Protein AF-A0A7C4C6S8-F1 (afdb_monomer_lite)

Secondary structure (DSSP, 8-state):
---B-TTT--B-TTS----HHHHHHS-HHHHS-SSTTTTTS-HHHHHHHHHHHHHHHT-

Structure (mmCIF, N/CA/C/O backbone):
data_AF-A0A7C4C6S8-F1
#
_entry.id   AF-A0A7C4C6S8-F1
#
loop_
_atom_site.group_PDB
_atom_site.id
_atom_site.type_symbol
_atom_site.label_atom_id
_atom_site.label_alt_id
_atom_site.label_comp_id
_atom_site.label_asym_id
_atom_site.label_entity_id
_atom_site.label_seq_id
_atom_site.pdbx_PDB_ins_code
_atom_site.Cartn_x
_atom_site.Cartn_y
_atom_site.Cartn_z
_atom_site.occupancy
_atom_site.B_iso_or_equiv
_atom_site.auth_seq_id
_atom_site.auth_comp_id
_atom_site.auth_asym_id
_atom_site.auth_atom_id
_atom_site.pdbx_PDB_model_num
ATOM 1 N N . ASN A 1 1 ? 12.371 0.889 -7.122 1.00 77.12 1 ASN A N 1
ATOM 2 C CA . ASN A 1 1 ? 11.797 1.791 -6.102 1.00 77.12 1 ASN A CA 1
ATOM 3 C C . ASN A 1 1 ? 10.515 1.129 -5.623 1.00 77.12 1 ASN A C 1
ATOM 5 O O . ASN A 1 1 ? 9.651 0.884 -6.454 1.00 77.12 1 ASN A O 1
ATOM 9 N N . ILE A 1 2 ? 10.443 0.710 -4.357 1.00 87.25 2 ILE A N 1
ATOM 10 C CA . ILE A 1 2 ? 9.334 -0.123 -3.855 1.00 87.25 2 ILE A CA 1
ATOM 11 C C . ILE A 1 2 ? 8.111 0.761 -3.598 1.00 87.25 2 ILE A C 1
ATOM 13 O O . ILE A 1 2 ? 8.245 1.842 -3.027 1.00 87.25 2 ILE A O 1
ATOM 17 N N . ALA A 1 3 ? 6.925 0.301 -4.001 1.00 91.69 3 ALA A N 1
ATOM 18 C CA . ALA A 1 3 ? 5.677 1.006 -3.733 1.00 91.69 3 ALA A CA 1
ATOM 19 C C . ALA A 1 3 ? 5.385 1.026 -2.223 1.00 91.69 3 ALA A C 1
ATOM 21 O O . ALA A 1 3 ? 5.460 -0.008 -1.552 1.00 91.69 3 ALA A O 1
ATOM 22 N N . LYS A 1 4 ? 5.052 2.205 -1.691 1.00 94.75 4 LYS A N 1
ATOM 23 C CA . LYS A 1 4 ? 4.815 2.429 -0.260 1.00 94.75 4 LYS A CA 1
ATOM 24 C C . LYS A 1 4 ? 3.378 2.865 -0.007 1.00 94.75 4 LYS A C 1
ATOM 26 O O . LYS A 1 4 ? 2.779 3.538 -0.838 1.00 94.75 4 LYS A O 1
ATOM 31 N N . CYS A 1 5 ? 2.848 2.488 1.151 1.00 94.75 5 CYS A N 1
ATOM 32 C CA . CYS A 1 5 ? 1.540 2.923 1.619 1.00 94.75 5 CYS A CA 1
ATOM 33 C C . CYS A 1 5 ? 1.530 4.443 1.832 1.00 94.75 5 CYS A C 1
ATOM 35 O O . CYS A 1 5 ? 2.434 4.979 2.473 1.00 94.75 5 CYS A O 1
ATOM 37 N N . ALA A 1 6 ? 0.487 5.125 1.361 1.00 94.62 6 ALA A N 1
ATOM 38 C CA . ALA A 1 6 ? 0.349 6.572 1.527 1.00 94.62 6 ALA A CA 1
ATOM 39 C C . ALA A 1 6 ? 0.241 7.021 3.001 1.00 94.62 6 ALA A C 1
ATOM 41 O O . ALA A 1 6 ? 0.648 8.128 3.333 1.00 94.62 6 ALA A O 1
ATOM 42 N N . ILE A 1 7 ? -0.269 6.156 3.888 1.00 94.62 7 ILE A N 1
ATOM 43 C CA . ILE A 1 7 ? -0.537 6.489 5.297 1.00 94.62 7 ILE A CA 1
ATOM 44 C C . ILE A 1 7 ? 0.658 6.124 6.182 1.00 94.62 7 ILE A C 1
ATOM 46 O O . ILE A 1 7 ? 1.278 6.979 6.805 1.00 94.62 7 ILE A O 1
ATOM 50 N N . CYS A 1 8 ? 1.001 4.837 6.236 1.00 94.38 8 CYS A N 1
ATOM 51 C CA . CYS A 1 8 ? 2.018 4.315 7.153 1.00 94.38 8 CYS A CA 1
ATOM 52 C C . CYS A 1 8 ? 3.401 4.145 6.509 1.00 94.38 8 CYS A C 1
ATOM 54 O O . CYS A 1 8 ? 4.334 3.722 7.187 1.00 94.38 8 CYS A O 1
ATOM 56 N N . LYS A 1 9 ? 3.546 4.429 5.204 1.00 94.38 9 LYS A N 1
ATOM 57 C CA . LYS A 1 9 ? 4.797 4.283 4.431 1.00 94.38 9 LYS A CA 1
ATOM 58 C C . LYS A 1 9 ? 5.368 2.855 4.394 1.00 94.38 9 LYS A C 1
ATOM 60 O O . LYS A 1 9 ? 6.501 2.664 3.954 1.00 94.38 9 LYS A O 1
ATOM 65 N N . SER A 1 10 ? 4.580 1.855 4.797 1.00 93.25 10 SER A N 1
ATOM 66 C CA . SER A 1 10 ? 4.933 0.435 4.722 1.00 93.25 10 SER A CA 1
ATOM 67 C C . SER A 1 10 ? 5.045 -0.044 3.271 1.00 93.25 10 SER A C 1
ATOM 69 O O . SER A 1 10 ? 4.430 0.520 2.365 1.00 93.25 10 SER A O 1
ATOM 71 N N . ASN A 1 11 ? 5.815 -1.106 3.035 1.00 93.25 11 ASN A N 1
ATOM 72 C CA . ASN A 1 11 ? 5.951 -1.689 1.699 1.00 93.25 11 ASN A CA 1
ATOM 73 C C . ASN A 1 11 ? 4.637 -2.355 1.254 1.00 93.25 11 ASN A C 1
ATOM 75 O O . ASN A 1 11 ? 4.089 -3.212 1.957 1.00 93.25 11 ASN A O 1
ATOM 79 N N . LEU A 1 12 ? 4.157 -2.009 0.057 1.00 92.12 12 LEU A N 1
ATOM 80 C CA . LEU A 1 12 ? 2.936 -2.572 -0.516 1.00 92.12 12 LEU A CA 1
ATOM 81 C C . LEU A 1 12 ? 3.199 -3.953 -1.117 1.00 92.12 12 LEU A C 1
ATOM 83 O O . LEU A 1 12 ? 3.802 -4.099 -2.178 1.00 92.12 12 LEU A O 1
ATOM 87 N N . ARG A 1 13 ? 2.693 -4.983 -0.436 1.00 87.75 13 ARG A N 1
ATOM 88 C CA . ARG A 1 13 ? 2.714 -6.366 -0.925 1.00 87.75 13 ARG A CA 1
ATOM 89 C C . ARG A 1 13 ? 1.683 -6.531 -2.047 1.00 87.75 13 ARG A C 1
ATOM 91 O O . ARG A 1 13 ? 0.556 -6.053 -1.923 1.00 87.75 13 ARG A O 1
ATOM 98 N N . GLY A 1 14 ? 2.074 -7.200 -3.131 1.00 87.62 14 GLY A N 1
ATOM 99 C CA . GLY A 1 14 ? 1.221 -7.422 -4.306 1.00 87.62 14 GLY A CA 1
ATOM 100 C C . GLY A 1 14 ? 1.274 -6.318 -5.368 1.00 87.62 14 GLY A C 1
ATOM 101 O O . GLY A 1 14 ? 0.536 -6.396 -6.344 1.00 87.62 14 GLY A O 1
ATOM 102 N N . VAL A 1 15 ? 2.136 -5.306 -5.205 1.00 92.31 15 VAL A N 1
ATOM 103 C CA . VAL A 1 15 ? 2.506 -4.383 -6.290 1.00 92.31 15 VAL A CA 1
ATOM 104 C C . VAL A 1 15 ? 3.856 -4.832 -6.857 1.00 92.31 15 VAL A C 1
ATOM 106 O O . VAL A 1 15 ? 4.819 -4.920 -6.089 1.00 92.31 15 VAL A O 1
ATOM 109 N N . PRO A 1 16 ? 3.967 -5.123 -8.165 1.00 92.19 16 PRO A N 1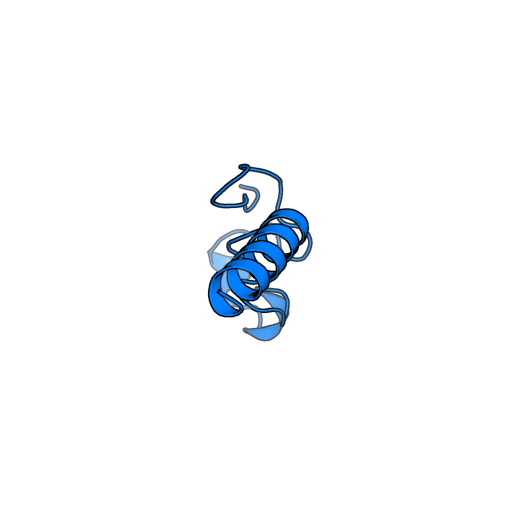
ATOM 110 C CA . PRO A 1 16 ? 5.238 -5.504 -8.771 1.00 92.19 16 PRO A CA 1
ATOM 111 C C . PRO A 1 1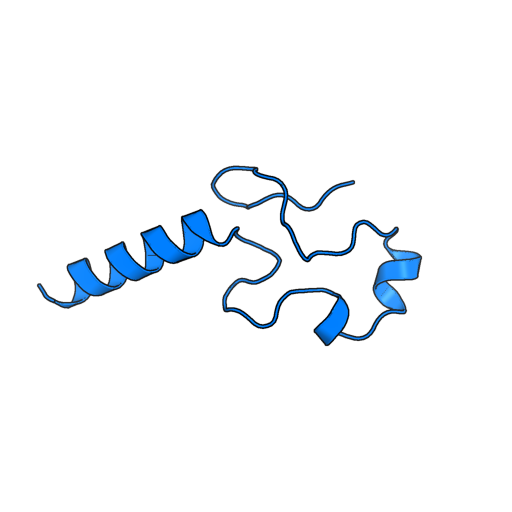6 ? 6.282 -4.392 -8.629 1.00 92.19 16 PRO A C 1
ATOM 113 O O . PRO A 1 16 ? 6.026 -3.235 -8.959 1.00 92.19 16 PRO A O 1
ATOM 116 N N . ASN A 1 17 ? 7.490 -4.742 -8.188 1.00 92.50 17 ASN A N 1
ATOM 117 C CA . ASN A 1 17 ? 8.630 -3.824 -8.169 1.00 92.50 17 ASN A CA 1
ATOM 118 C C . ASN A 1 17 ? 9.386 -3.931 -9.499 1.00 92.50 17 ASN A C 1
ATOM 120 O O . ASN A 1 17 ? 10.434 -4.568 -9.590 1.00 92.50 17 ASN A O 1
ATOM 124 N N . LEU A 1 18 ? 8.804 -3.354 -10.547 1.00 91.88 18 LEU A N 1
ATOM 125 C CA . LEU A 1 18 ? 9.370 -3.336 -11.893 1.00 91.88 18 LEU A CA 1
ATOM 126 C C . LEU A 1 18 ? 9.661 -1.889 -12.332 1.00 91.88 18 LEU A C 1
ATOM 128 O O . LEU A 1 18 ? 8.972 -0.966 -11.892 1.00 91.88 18 LEU A O 1
ATOM 132 N N . PRO A 1 19 ? 10.642 -1.666 -13.225 1.00 91.56 19 PRO A N 1
ATOM 133 C CA . PRO A 1 19 ? 10.834 -0.376 -13.885 1.00 91.56 19 PRO A CA 1
ATOM 134 C C . PRO A 1 19 ? 9.563 0.088 -14.607 1.00 91.56 19 PRO A C 1
ATOM 136 O O . PRO A 1 19 ? 8.793 -0.740 -15.097 1.00 91.56 19 PRO A O 1
ATOM 139 N N . SER A 1 20 ? 9.377 1.402 -14.750 1.00 89.69 20 SER A N 1
ATOM 140 C CA . SER A 1 20 ? 8.207 2.014 -15.407 1.00 89.69 20 SER A CA 1
ATOM 141 C C . SER A 1 20 ? 7.930 1.446 -16.806 1.00 89.69 20 SER A C 1
ATOM 143 O O . SER A 1 20 ? 6.779 1.167 -17.142 1.00 89.69 20 SER A O 1
ATOM 145 N N . VAL A 1 21 ? 8.985 1.192 -17.587 1.00 93.75 21 VAL A N 1
ATOM 146 C CA . VAL A 1 21 ? 8.900 0.592 -18.929 1.00 93.75 21 VAL A CA 1
ATOM 147 C C . VAL A 1 21 ? 8.275 -0.808 -18.876 1.00 93.75 21 VAL A C 1
ATOM 149 O O . VAL A 1 21 ? 7.331 -1.092 -19.606 1.00 93.75 21 VAL A O 1
ATOM 152 N N . LYS A 1 22 ? 8.729 -1.666 -17.952 1.00 92.94 22 LYS A N 1
ATOM 153 C CA . LYS A 1 22 ? 8.183 -3.024 -17.775 1.00 92.94 22 LYS A CA 1
ATOM 154 C C . LYS A 1 22 ? 6.787 -3.002 -17.148 1.00 92.94 22 LYS A C 1
ATOM 156 O O . LYS A 1 22 ? 5.930 -3.787 -17.539 1.00 92.94 22 LYS A O 1
ATOM 161 N N . MET A 1 23 ? 6.532 -2.067 -16.230 1.00 91.62 23 MET A N 1
ATOM 162 C CA . MET A 1 23 ? 5.203 -1.821 -15.663 1.00 91.62 23 MET A CA 1
ATOM 163 C C . MET A 1 23 ? 4.185 -1.480 -16.751 1.00 91.62 23 MET A C 1
ATOM 165 O O . MET A 1 23 ? 3.052 -1.944 -16.686 1.00 91.62 23 MET A O 1
ATOM 169 N N . ARG A 1 24 ? 4.548 -0.704 -17.778 1.00 91.25 24 ARG A N 1
ATOM 170 C CA . ARG A 1 24 ? 3.610 -0.356 -18.858 1.00 91.25 24 ARG A CA 1
ATOM 171 C C . ARG A 1 24 ? 3.126 -1.591 -19.627 1.00 91.25 24 ARG A C 1
ATOM 173 O O . ARG A 1 24 ? 1.949 -1.623 -19.981 1.00 91.25 24 ARG A O 1
ATOM 180 N N . ASN A 1 25 ? 3.987 -2.602 -19.758 1.00 94.81 25 ASN A N 1
ATOM 181 C CA . ASN A 1 25 ? 3.768 -3.813 -20.553 1.00 94.81 25 ASN A CA 1
ATOM 182 C C . ASN A 1 25 ? 2.958 -4.915 -19.846 1.00 94.81 25 ASN A C 1
ATOM 184 O O . ASN A 1 25 ? 2.540 -5.863 -20.501 1.00 94.81 25 ASN A O 1
ATOM 188 N N . ILE A 1 26 ? 2.718 -4.816 -18.534 1.00 93.50 26 ILE A N 1
ATOM 189 C CA . ILE A 1 26 ? 1.894 -5.796 -17.806 1.00 93.50 26 ILE A CA 1
ATOM 190 C C . ILE A 1 26 ? 0.402 -5.407 -17.802 1.00 93.50 26 ILE A C 1
ATOM 192 O O . ILE A 1 26 ? 0.063 -4.212 -17.806 1.00 93.50 26 ILE A O 1
ATOM 196 N N . PRO A 1 27 ? -0.515 -6.394 -17.752 1.00 93.31 27 PRO A N 1
ATOM 197 C CA . PRO A 1 27 ? -1.952 -6.138 -17.697 1.00 93.31 27 PRO A CA 1
ATOM 198 C C . PRO A 1 27 ? -2.354 -5.410 -16.407 1.00 93.31 27 PRO A C 1
ATOM 200 O O . PRO A 1 27 ? -1.677 -5.475 -15.379 1.00 93.31 27 PRO A O 1
ATOM 203 N N . LYS A 1 28 ? -3.492 -4.702 -16.450 1.00 89.25 28 LYS A N 1
ATOM 204 C CA . LYS A 1 28 ? -3.984 -3.879 -15.326 1.00 89.25 28 LYS A CA 1
ATOM 205 C C . LYS A 1 28 ? -4.221 -4.689 -14.046 1.00 89.25 28 LYS A C 1
ATOM 207 O O . LYS A 1 28 ? -3.951 -4.175 -12.965 1.00 89.25 28 LYS A O 1
ATOM 212 N N . SER A 1 29 ? -4.675 -5.935 -14.173 1.00 90.19 29 SER A N 1
ATOM 213 C CA . SER A 1 29 ? -4.894 -6.861 -13.055 1.00 90.19 29 SER A CA 1
ATOM 214 C C . SER A 1 29 ? -3.597 -7.247 -12.341 1.00 90.19 29 SER A C 1
ATOM 216 O O . SER A 1 29 ? -3.595 -7.409 -11.129 1.00 90.19 29 SER A O 1
ATOM 218 N N . SER A 1 30 ? -2.477 -7.340 -13.061 1.00 91.25 30 SER A N 1
ATOM 219 C CA . SER A 1 30 ? -1.178 -7.683 -12.470 1.00 91.25 30 SER A CA 1
ATOM 220 C C . SER A 1 30 ? -0.442 -6.479 -11.880 1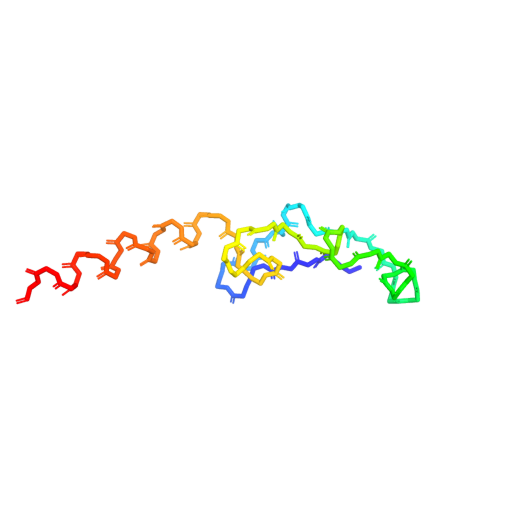.00 91.25 30 SER A C 1
ATOM 222 O O . SER A 1 30 ? 0.514 -6.661 -11.135 1.00 91.25 30 SER A O 1
ATOM 224 N N . LYS A 1 31 ? -0.866 -5.244 -12.188 1.00 91.75 31 LYS A N 1
ATOM 225 C CA . LYS A 1 31 ? -0.255 -4.012 -11.649 1.00 91.75 31 LYS A CA 1
ATOM 226 C C . LYS A 1 31 ? -0.591 -3.773 -10.181 1.00 91.75 31 LYS A C 1
ATOM 228 O O . LYS A 1 31 ? 0.179 -3.121 -9.479 1.00 91.75 31 LYS A O 1
ATOM 233 N N . ARG A 1 32 ? -1.762 -4.230 -9.735 1.00 92.19 32 ARG A N 1
ATOM 234 C CA . ARG A 1 32 ? -2.281 -3.958 -8.393 1.00 92.19 32 ARG A CA 1
ATOM 235 C C . ARG A 1 32 ? -3.254 -5.048 -7.940 1.00 92.19 32 ARG A C 1
ATOM 237 O O . ARG A 1 32 ? -3.953 -5.608 -8.777 1.00 92.19 32 ARG A O 1
ATOM 244 N N . PRO A 1 33 ? -3.376 -5.290 -6.626 1.00 93.00 33 PRO A N 1
ATOM 245 C CA . PRO A 1 33 ? -4.404 -6.175 -6.088 1.00 93.00 33 PRO A CA 1
ATOM 246 C C . PRO A 1 33 ? -5.822 -5.679 -6.416 1.00 93.00 33 PRO A C 1
ATOM 248 O O . PRO A 1 33 ? -6.048 -4.472 -6.479 1.00 93.00 33 PRO A O 1
ATOM 251 N N . ASN A 1 34 ? -6.786 -6.598 -6.521 1.00 93.06 34 ASN A N 1
ATOM 252 C CA . ASN A 1 34 ? -8.184 -6.280 -6.857 1.00 93.06 34 ASN A CA 1
ATOM 253 C C . ASN A 1 34 ? -9.007 -5.669 -5.699 1.00 93.06 34 ASN A C 1
ATOM 255 O O . ASN A 1 34 ? -10.180 -5.359 -5.863 1.00 93.06 34 ASN A O 1
ATOM 259 N N . ARG A 1 35 ? -8.422 -5.511 -4.506 1.00 92.38 35 ARG A N 1
ATOM 260 C CA . ARG A 1 35 ? -9.109 -4.895 -3.359 1.00 92.38 35 ARG A CA 1
ATOM 261 C C . ARG A 1 35 ? -9.239 -3.371 -3.525 1.00 92.38 35 ARG A C 1
ATOM 263 O O . ARG A 1 35 ? -8.386 -2.766 -4.188 1.00 92.38 35 ARG A O 1
ATOM 270 N N . PRO A 1 36 ? -10.213 -2.720 -2.861 1.00 92.88 36 PRO A N 1
ATOM 271 C CA . PRO A 1 36 ? -10.305 -1.264 -2.846 1.00 92.88 36 PRO A CA 1
ATOM 272 C C . PRO A 1 36 ? -9.006 -0.629 -2.335 1.00 92.88 36 PRO A C 1
ATOM 274 O O . PRO A 1 36 ? -8.325 -1.154 -1.444 1.00 92.88 36 PRO A O 1
ATOM 277 N N . TYR A 1 37 ? -8.630 0.481 -2.974 1.00 93.44 37 TYR A N 1
ATOM 278 C CA . TYR A 1 37 ? -7.371 1.200 -2.745 1.00 93.44 37 TYR A CA 1
ATOM 279 C C . TYR A 1 37 ? -6.102 0.318 -2.856 1.00 93.44 37 TYR A C 1
ATOM 281 O O . TYR A 1 37 ? -5.052 0.607 -2.267 1.00 93.44 37 TYR A O 1
ATOM 289 N N . GLY A 1 38 ? -6.184 -0.776 -3.625 1.00 91.94 38 GLY A N 1
ATOM 290 C CA . GLY A 1 38 ? -5.068 -1.661 -3.938 1.00 91.94 38 GLY A CA 1
ATOM 291 C C . GLY A 1 38 ? -3.957 -0.927 -4.688 1.00 91.94 38 GLY A C 1
ATOM 292 O O . GLY A 1 38 ? -4.192 -0.292 -5.715 1.00 91.94 38 GLY A O 1
ATOM 293 N N . GLY A 1 39 ? -2.733 -1.014 -4.167 1.00 91.81 39 GLY A N 1
ATOM 294 C CA . GLY A 1 39 ? -1.569 -0.326 -4.728 1.00 91.81 39 GLY A CA 1
ATOM 295 C C . GLY A 1 39 ? -1.364 1.115 -4.249 1.00 91.81 39 GLY A C 1
ATOM 296 O O . GLY A 1 39 ? -0.404 1.743 -4.681 1.00 91.81 39 GLY A O 1
ATOM 297 N N . TYR A 1 40 ? -2.206 1.612 -3.336 1.00 94.31 40 TYR A N 1
ATOM 298 C CA . TYR A 1 40 ? -2.061 2.943 -2.732 1.00 94.31 40 TYR A CA 1
ATOM 299 C C . TYR A 1 40 ? -1.944 2.887 -1.202 1.00 94.31 40 TYR A C 1
ATOM 301 O O . TYR A 1 40 ? -1.035 3.477 -0.617 1.00 94.31 40 TYR A O 1
ATOM 309 N N . ILE A 1 41 ? -2.809 2.107 -0.548 1.00 95.19 41 ILE A N 1
ATOM 310 C CA . ILE A 1 41 ? -2.730 1.821 0.894 1.00 95.19 41 ILE A CA 1
ATOM 311 C C . ILE A 1 41 ? -2.511 0.334 1.139 1.00 95.19 41 ILE A C 1
ATOM 313 O O . ILE A 1 41 ? -2.872 -0.496 0.301 1.00 95.19 41 ILE A O 1
ATOM 317 N N . ASP A 1 42 ? -1.924 -0.025 2.277 1.00 93.69 42 ASP A N 1
ATOM 318 C CA . ASP A 1 42 ? -1.776 -1.418 2.696 1.00 93.69 42 ASP A CA 1
ATOM 319 C C . ASP A 1 42 ? -3.093 -1.989 3.261 1.00 93.69 42 ASP A C 1
ATOM 321 O O . ASP A 1 42 ? -4.082 -1.284 3.460 1.00 93.69 42 ASP A O 1
ATOM 325 N N . HIS A 1 43 ? -3.129 -3.307 3.465 1.00 93.62 43 HIS A N 1
ATOM 326 C CA . HIS A 1 43 ? -4.327 -3.995 3.955 1.00 93.62 43 HIS A CA 1
ATOM 327 C C . HIS A 1 43 ? -4.680 -3.585 5.392 1.00 93.62 43 HIS A C 1
ATOM 329 O O . HIS A 1 43 ? -5.855 -3.462 5.714 1.00 93.62 43 HIS A O 1
ATOM 335 N N . LYS A 1 44 ? -3.672 -3.312 6.232 1.00 94.88 44 LYS A N 1
ATOM 336 C CA . LYS A 1 44 ? -3.867 -2.943 7.640 1.00 94.88 44 LYS A CA 1
ATOM 337 C C . LYS A 1 44 ? -4.485 -1.557 7.790 1.00 94.88 44 LYS A C 1
ATOM 33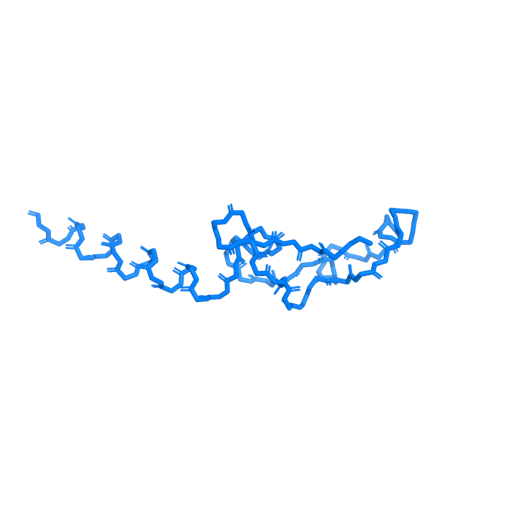9 O O . LYS A 1 44 ? -5.390 -1.385 8.603 1.00 94.88 44 LYS A O 1
ATOM 344 N N . CYS A 1 45 ? -4.014 -0.563 7.032 1.00 95.06 45 CYS A N 1
ATOM 345 C CA . CYS A 1 45 ? -4.629 0.763 7.046 1.00 95.06 45 CYS A CA 1
ATOM 346 C C . CYS A 1 45 ? -6.048 0.718 6.479 1.00 95.06 45 CYS A C 1
ATOM 348 O O . CYS A 1 45 ? -6.938 1.315 7.077 1.00 95.06 45 CYS A O 1
ATOM 350 N N . LEU A 1 46 ? -6.270 -0.020 5.385 1.00 95.25 46 LEU A N 1
ATOM 351 C CA . LEU A 1 46 ? -7.607 -0.189 4.814 1.00 95.25 46 LEU A CA 1
ATOM 352 C C . LEU A 1 46 ? -8.585 -0.783 5.839 1.00 95.25 46 LEU A C 1
ATOM 354 O O . LEU A 1 46 ? -9.658 -0.230 6.045 1.00 95.25 46 LEU A O 1
ATOM 358 N N . GLU A 1 47 ? -8.204 -1.863 6.520 1.00 95.81 47 GLU A N 1
ATOM 359 C CA . GLU A 1 47 ? -9.042 -2.511 7.534 1.00 95.81 47 GLU A CA 1
ATOM 360 C C . GLU A 1 47 ? -9.431 -1.551 8.670 1.00 95.81 47 GLU A C 1
ATOM 362 O O . GLU A 1 47 ? -10.596 -1.485 9.064 1.00 95.81 47 GLU A O 1
ATOM 367 N N . LYS A 1 48 ? -8.467 -0.772 9.178 1.00 95.88 48 LYS A N 1
ATOM 368 C CA . LYS A 1 48 ? -8.715 0.222 10.233 1.00 95.88 48 LYS A CA 1
ATOM 369 C C . LYS A 1 48 ? -9.672 1.319 9.773 1.00 95.88 48 LYS A C 1
ATOM 371 O O . LYS A 1 48 ? -10.552 1.699 10.537 1.00 95.88 48 LYS A O 1
ATOM 376 N N . LEU A 1 49 ? -9.495 1.817 8.548 1.00 95.00 49 LEU A N 1
ATOM 377 C CA . LEU A 1 49 ? -10.337 2.871 7.986 1.00 95.00 49 LEU A CA 1
ATOM 378 C C . LEU A 1 49 ? -11.761 2.386 7.729 1.00 95.00 49 LEU A C 1
ATOM 380 O O . LEU A 1 49 ? -12.691 3.092 8.093 1.00 95.00 49 LEU A O 1
ATOM 384 N N . ILE A 1 50 ? -11.935 1.174 7.193 1.00 95.56 50 ILE A N 1
ATOM 385 C CA . ILE A 1 50 ? -13.267 0.579 7.009 1.00 95.56 50 ILE A CA 1
ATOM 386 C C . ILE A 1 50 ? -13.967 0.443 8.364 1.00 95.56 50 ILE A C 1
ATOM 388 O O . ILE A 1 50 ? -15.092 0.902 8.523 1.00 95.56 50 ILE A O 1
ATOM 392 N N . LYS A 1 51 ? -13.290 -0.123 9.373 1.00 95.88 51 LYS A N 1
ATOM 393 C CA . LYS A 1 51 ? -13.855 -0.255 10.727 1.00 95.88 51 LYS A CA 1
ATOM 394 C C . LYS A 1 51 ? -14.227 1.095 11.338 1.00 95.88 51 LYS A C 1
ATOM 396 O O . LYS A 1 51 ? -15.213 1.172 12.059 1.00 95.88 51 LYS A O 1
ATOM 401 N N . LYS A 1 52 ? -13.419 2.131 11.097 1.00 95.88 52 LYS A N 1
ATOM 402 C CA . LYS A 1 52 ? -13.678 3.483 11.593 1.00 95.88 52 LYS A CA 1
ATOM 403 C C . LYS A 1 52 ? -14.902 4.096 10.908 1.00 95.88 52 LYS A C 1
ATOM 405 O O . LYS A 1 52 ? -15.808 4.502 11.618 1.00 95.88 52 LYS A O 1
ATOM 410 N N . ALA A 1 53 ? -14.949 4.068 9.576 1.00 95.12 53 ALA A N 1
ATOM 411 C CA . ALA A 1 53 ? -16.068 4.594 8.796 1.00 95.12 53 ALA A CA 1
ATOM 412 C C . ALA A 1 53 ? -17.395 3.940 9.203 1.00 95.12 53 ALA A C 1
ATOM 414 O O . ALA A 1 53 ? -18.337 4.638 9.541 1.00 95.12 53 ALA A O 1
ATOM 415 N N . VAL A 1 54 ? -17.427 2.607 9.311 1.00 96.00 54 VAL A N 1
ATOM 416 C CA . VAL A 1 54 ? -18.639 1.876 9.724 1.00 96.00 54 VAL A CA 1
ATOM 417 C C . VAL A 1 54 ? -19.084 2.243 11.145 1.00 96.00 54 VAL A C 1
ATOM 419 O O . VAL A 1 54 ? -20.273 2.296 11.419 1.00 96.00 54 VAL A O 1
ATOM 422 N N . ARG A 1 55 ? -18.154 2.490 12.077 1.00 95.00 55 ARG A N 1
ATOM 423 C CA . ARG A 1 55 ? -18.510 2.904 13.448 1.00 95.00 55 ARG A CA 1
ATOM 424 C C . ARG A 1 55 ? -19.013 4.344 13.514 1.00 95.00 55 ARG A C 1
ATOM 426 O O . ARG A 1 55 ? -19.836 4.636 14.369 1.00 95.00 55 ARG A O 1
ATOM 433 N N . GLU A 1 56 ? -18.492 5.220 12.658 1.00 94.12 56 GLU A N 1
ATOM 434 C CA . GLU A 1 56 ? -18.921 6.618 12.556 1.00 94.12 56 GLU A CA 1
ATOM 435 C C . GLU A 1 56 ? -20.285 6.741 11.864 1.00 94.12 56 GLU A C 1
ATOM 437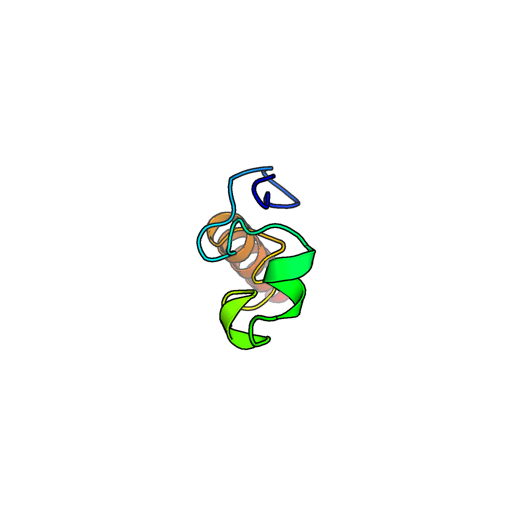 O O . GLU A 1 56 ? -21.083 7.568 12.275 1.00 94.12 56 GLU A O 1
ATOM 442 N N . GLU A 1 57 ? -20.582 5.892 10.876 1.00 88.88 57 GLU A N 1
ATOM 443 C CA . GLU A 1 57 ? -21.873 5.871 10.165 1.00 88.88 57 GLU A CA 1
ATOM 444 C C . GLU A 1 57 ? -23.054 5.375 11.015 1.00 88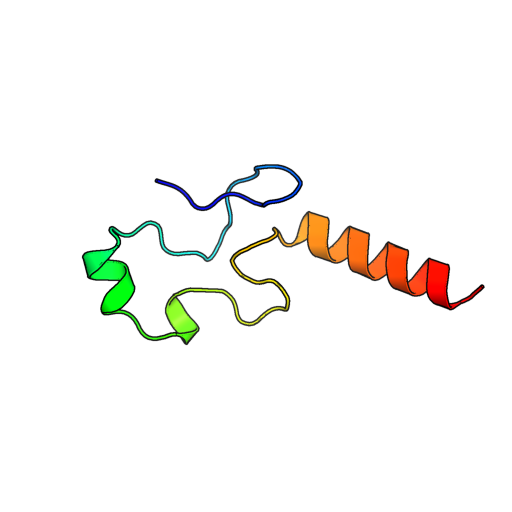.88 57 GLU A C 1
ATOM 446 O O . GLU A 1 57 ? -24.204 5.616 10.662 1.00 88.88 57 GLU A O 1
ATOM 451 N N . VAL A 1 58 ? -22.794 4.644 12.103 1.00 76.38 58 VAL A N 1
ATOM 452 C CA . VAL A 1 58 ? -23.839 4.074 12.978 1.00 76.38 58 VAL A CA 1
ATOM 453 C C . VAL A 1 58 ? -24.295 5.067 14.065 1.00 76.38 58 VAL A C 1
ATOM 455 O O . VAL A 1 58 ? -25.234 4.772 14.804 1.00 76.38 58 VAL A O 1
ATOM 458 N N . HIS A 1 59 ? -23.665 6.242 14.157 1.00 53.47 59 HIS A N 1
ATOM 459 C CA . HIS A 1 59 ? -24.067 7.339 15.043 1.00 53.47 59 HIS A CA 1
ATOM 460 C C . HIS A 1 59 ? -24.927 8.376 14.324 1.00 53.47 59 HIS A C 1
ATOM 462 O O . HIS A 1 59 ? -25.866 8.872 14.987 1.00 53.47 59 HIS A O 1
#

Sequence (59 aa):
NIAKCAICKSNLRGVPNLPSVKMRNIPKSSKRPNRPYGGYIDHKCLEKLIKKAVREEVH

Radius of gyration: 13.9 Å; chains: 1; bounding box: 36×15×36 Å

Foldseek 3Di:
DFQAAPPPRHGQPQADPDPPVVLVVDDPCSRFPPDPCTSHHHPVVVVVVVVVVVVVVVD

pLDDT: mean 91.81, std 6.2, range [53.47, 96.0]